Protein AF-A0A973B3J4-F1 (afdb_monomer_lite)

Radius of gyration: 16.7 Å; chains: 1; bounding box: 48×26×43 Å

Foldseek 3Di:
DDDPVVVLLVVLVVQLVVLLVVCLVVFDQAQDPDCLVVLLVCLCVVHAGPPPGDNVLSPLLNVQLVVCVPVPSRSSVSSSSSVSNVVSVVSSVVSVVCVVVVD

Structure (mmCIF, N/CA/C/O backbone):
data_AF-A0A973B3J4-F1
#
_entry.id   AF-A0A973B3J4-F1
#
loop_
_atom_site.group_PDB
_atom_site.id
_atom_site.type_symbol
_atom_site.label_atom_id
_atom_site.label_alt_id
_atom_site.label_comp_id
_atom_site.label_asym_id
_atom_site.label_entity_id
_atom_site.label_seq_id
_atom_site.pdbx_PDB_ins_code
_atom_site.Cartn_x
_atom_site.Cartn_y
_atom_site.Cartn_z
_atom_site.occupancy
_atom_site.B_iso_or_equiv
_atom_site.auth_seq_id
_atom_site.auth_comp_id
_atom_site.auth_asym_id
_atom_site.auth_atom_id
_atom_site.pdbx_PDB_model_num
ATOM 1 N N . MET A 1 1 ? -27.378 -7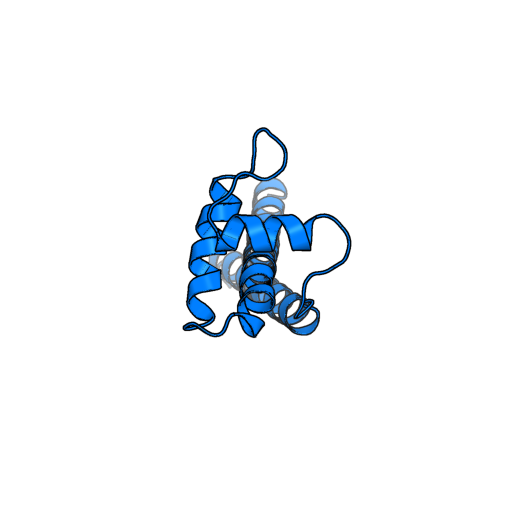.556 24.105 1.00 60.41 1 MET A N 1
ATOM 2 C CA . MET A 1 1 ? -26.509 -6.364 23.973 1.00 60.41 1 MET A CA 1
ATOM 3 C C . MET A 1 1 ? -25.329 -6.736 23.093 1.00 60.41 1 MET A C 1
ATOM 5 O O . MET A 1 1 ? -24.733 -7.781 23.329 1.00 60.41 1 MET A O 1
ATOM 9 N N . LEU A 1 2 ? -25.032 -5.964 22.045 1.00 72.88 2 LEU A N 1
ATOM 10 C CA . LEU A 1 2 ? -23.868 -6.240 21.201 1.00 72.88 2 LEU A CA 1
ATOM 11 C C . LEU A 1 2 ? -22.584 -5.999 22.007 1.00 72.88 2 LEU A C 1
ATOM 13 O O . LEU A 1 2 ? -22.451 -4.987 22.689 1.00 72.88 2 LEU A O 1
ATOM 17 N N . ASN A 1 3 ? -21.651 -6.948 21.949 1.00 92.19 3 ASN A N 1
ATOM 18 C CA . ASN A 1 3 ? -20.367 -6.841 22.635 1.00 92.19 3 ASN A CA 1
ATOM 19 C C . ASN A 1 3 ? -19.524 -5.749 21.958 1.00 92.19 3 ASN A C 1
ATOM 21 O O . ASN A 1 3 ? -19.181 -5.888 20.782 1.00 92.19 3 ASN A O 1
ATOM 25 N N . PHE A 1 4 ? -19.168 -4.695 22.701 1.00 93.25 4 PHE A N 1
ATOM 26 C CA . PHE A 1 4 ? -18.359 -3.588 22.187 1.00 93.25 4 PHE A CA 1
ATOM 27 C C . PHE A 1 4 ? -17.085 -4.074 21.489 1.00 93.25 4 PHE A C 1
ATOM 29 O O . PHE A 1 4 ? -16.768 -3.588 20.411 1.00 93.25 4 PHE A O 1
ATOM 36 N N . HIS A 1 5 ? -16.364 -5.043 22.063 1.00 93.31 5 HIS A N 1
ATOM 37 C CA . HIS A 1 5 ? -15.115 -5.536 21.474 1.00 93.31 5 HIS A CA 1
ATOM 38 C C . HIS A 1 5 ? -15.345 -6.136 20.088 1.00 93.31 5 HIS A C 1
ATOM 40 O O . HIS A 1 5 ? -14.530 -5.940 19.188 1.00 93.31 5 HIS A O 1
ATOM 46 N N . ARG A 1 6 ? -16.482 -6.818 19.891 1.00 95.50 6 ARG A N 1
ATOM 47 C CA . ARG A 1 6 ? -16.860 -7.341 18.574 1.00 95.50 6 ARG A CA 1
ATOM 48 C C . ARG A 1 6 ? -17.172 -6.210 17.602 1.00 95.50 6 ARG A C 1
ATOM 50 O O . ARG A 1 6 ? -16.659 -6.245 16.491 1.00 95.50 6 ARG A O 1
ATOM 57 N N . ILE A 1 7 ? -17.961 -5.215 18.016 1.00 95.81 7 ILE A N 1
ATOM 58 C CA . ILE A 1 7 ? -18.278 -4.059 17.163 1.00 95.81 7 ILE A CA 1
ATOM 59 C C . ILE A 1 7 ? -16.994 -3.321 16.778 1.00 95.81 7 ILE A C 1
ATOM 61 O O . ILE A 1 7 ? -16.751 -3.120 15.599 1.00 95.81 7 ILE A O 1
ATOM 65 N N . ASN A 1 8 ? -16.139 -2.984 17.744 1.00 96.62 8 ASN A N 1
ATOM 66 C CA . ASN A 1 8 ? -14.895 -2.261 17.493 1.00 96.62 8 ASN A CA 1
ATOM 67 C C . ASN A 1 8 ? -13.981 -2.987 16.492 1.00 96.62 8 ASN A C 1
ATOM 69 O O . ASN A 1 8 ? -13.447 -2.365 15.573 1.00 96.62 8 ASN A O 1
ATOM 73 N N . ASN A 1 9 ? -13.827 -4.305 16.646 1.00 96.75 9 ASN A N 1
ATOM 74 C CA . ASN A 1 9 ? -13.001 -5.097 15.740 1.00 96.75 9 ASN A CA 1
ATOM 75 C C . ASN A 1 9 ? -13.618 -5.180 14.339 1.00 96.75 9 ASN A C 1
ATOM 77 O O . ASN A 1 9 ? -12.905 -4.978 13.361 1.00 96.75 9 ASN A O 1
ATOM 81 N N . LEU A 1 10 ? -14.927 -5.435 14.232 1.00 97.75 10 LEU A N 1
ATOM 82 C CA . LEU A 1 10 ? -15.616 -5.500 12.940 1.00 97.75 10 LEU A CA 1
ATOM 83 C C . LEU A 1 10 ? -15.597 -4.153 12.214 1.00 97.75 10 LEU A C 1
ATOM 85 O O . LEU A 1 10 ? -15.311 -4.118 11.021 1.00 97.75 10 LEU A O 1
ATOM 89 N N . THR A 1 11 ? -15.840 -3.051 12.926 1.00 97.69 11 THR A N 1
ATOM 90 C CA . THR A 1 11 ? -15.763 -1.703 12.358 1.00 97.69 11 THR A CA 1
ATOM 91 C C . THR A 1 11 ? -14.357 -1.412 11.849 1.00 97.69 11 THR A C 1
ATOM 93 O O . THR A 1 11 ? -14.224 -0.980 10.712 1.00 97.69 11 THR A O 1
ATOM 96 N N . GLY A 1 12 ? -13.308 -1.715 12.621 1.00 98.25 12 GLY A N 1
ATOM 97 C CA . GLY A 1 12 ? -11.928 -1.523 12.164 1.00 98.25 12 GLY A CA 1
ATOM 98 C C . GLY A 1 12 ? -11.647 -2.254 10.850 1.00 98.25 12 GLY A C 1
ATOM 99 O O . GLY A 1 12 ? -11.198 -1.638 9.884 1.00 98.25 12 GLY A O 1
ATOM 100 N N . TRP A 1 13 ? -11.981 -3.545 10.776 1.00 98.50 13 TRP A N 1
ATOM 101 C CA . TRP A 1 13 ? -11.800 -4.338 9.554 1.00 98.50 13 TRP A CA 1
ATOM 102 C C . TRP A 1 13 ? -12.663 -3.858 8.380 1.00 98.50 13 TRP A C 1
ATOM 104 O O . TRP A 1 13 ? -12.237 -3.958 7.230 1.00 98.50 13 TRP A O 1
ATOM 114 N N . LEU A 1 14 ? -13.846 -3.300 8.643 1.00 98.62 14 LEU A N 1
ATOM 115 C CA . LEU A 1 14 ? -14.666 -2.672 7.610 1.00 98.62 14 LEU A CA 1
ATOM 116 C C . LEU A 1 14 ? -13.988 -1.414 7.049 1.00 98.62 14 LEU A C 1
ATOM 118 O O . LEU A 1 14 ? -13.902 -1.268 5.832 1.00 98.62 14 LEU A O 1
ATOM 122 N N . VAL A 1 15 ? -13.459 -0.535 7.910 1.00 98.44 15 VAL A N 1
ATOM 123 C CA . VAL A 1 15 ? -12.719 0.661 7.466 1.00 98.44 15 VAL A CA 1
ATOM 124 C C . VAL A 1 15 ? -11.455 0.260 6.696 1.00 98.44 15 VAL A C 1
ATOM 126 O O . VAL A 1 15 ? -11.177 0.835 5.644 1.00 98.44 15 VAL A O 1
ATOM 129 N N . PHE A 1 16 ? -10.735 -0.771 7.154 1.00 98.69 16 PHE A N 1
ATOM 130 C CA . PHE A 1 16 ? -9.615 -1.366 6.416 1.00 98.69 16 PHE A CA 1
ATOM 131 C C . PHE A 1 16 ? -10.018 -1.776 4.998 1.00 98.69 16 PHE A C 1
ATOM 133 O O . PHE A 1 16 ? -9.335 -1.419 4.043 1.00 98.69 16 PHE A O 1
ATOM 140 N N . LEU A 1 17 ? -11.127 -2.509 4.849 1.00 98.69 17 LEU A N 1
ATOM 141 C CA . LEU A 1 17 ? -11.582 -2.999 3.550 1.00 98.69 17 LEU A CA 1
ATOM 142 C C . LEU A 1 17 ? -11.965 -1.844 2.619 1.00 98.69 17 LEU A C 1
ATOM 144 O O . LEU A 1 17 ? -11.593 -1.860 1.448 1.00 98.69 17 LEU A O 1
ATOM 148 N N . ILE A 1 18 ? -12.642 -0.818 3.142 1.00 98.75 18 ILE A N 1
ATOM 149 C CA . ILE A 1 18 ? -12.974 0.394 2.380 1.00 98.75 18 ILE A CA 1
ATOM 150 C C . ILE A 1 18 ? -11.696 1.085 1.887 1.00 98.75 18 ILE A C 1
ATOM 152 O O . ILE A 1 18 ? -11.595 1.416 0.705 1.00 98.75 18 ILE A O 1
ATOM 156 N N . ALA A 1 19 ? -10.703 1.264 2.762 1.00 98.75 19 ALA A N 1
ATOM 157 C CA . ALA A 1 19 ? -9.423 1.865 2.399 1.00 98.75 19 ALA A CA 1
ATOM 158 C C . ALA A 1 19 ? -8.661 1.026 1.364 1.00 98.75 19 ALA A C 1
ATOM 160 O O . ALA A 1 19 ? -8.196 1.562 0.362 1.00 98.75 19 ALA A O 1
ATOM 161 N N . MET A 1 20 ? -8.585 -0.290 1.573 1.00 98.75 20 MET A N 1
ATOM 162 C CA . MET A 1 20 ? -7.919 -1.227 0.669 1.00 98.75 20 MET A CA 1
ATOM 163 C C . MET A 1 20 ? -8.527 -1.168 -0.734 1.00 98.75 20 MET A C 1
ATOM 165 O O . MET A 1 20 ? -7.792 -1.040 -1.710 1.00 98.75 20 MET A O 1
ATOM 169 N N . VAL A 1 21 ? -9.859 -1.213 -0.845 1.00 98.69 21 VAL A N 1
ATOM 170 C CA . VAL A 1 21 ? -10.559 -1.105 -2.134 1.00 98.69 21 VAL A CA 1
ATOM 171 C C . VAL A 1 21 ? -10.295 0.253 -2.776 1.00 98.69 21 VAL A C 1
ATOM 173 O O . VAL A 1 21 ? -9.893 0.301 -3.933 1.00 98.69 21 VAL A O 1
ATOM 176 N N . THR A 1 22 ? -10.454 1.345 -2.025 1.00 98.62 22 THR A N 1
ATOM 177 C CA . THR A 1 22 ? -10.254 2.708 -2.544 1.00 98.62 22 THR A CA 1
ATOM 178 C C . THR A 1 22 ? -8.842 2.884 -3.102 1.00 98.62 22 THR A C 1
ATOM 180 O O . THR A 1 22 ? -8.687 3.259 -4.259 1.00 98.62 22 THR A O 1
ATOM 183 N N . TYR A 1 23 ? -7.816 2.531 -2.325 1.00 98.44 23 TYR A N 1
ATOM 184 C CA . TYR A 1 23 ? -6.422 2.663 -2.743 1.00 98.44 23 TYR A CA 1
ATOM 185 C C . TYR A 1 23 ? -6.024 1.692 -3.853 1.00 98.44 23 TYR A C 1
ATOM 187 O O . TYR A 1 23 ? -5.204 2.053 -4.688 1.00 98.44 23 TYR A O 1
ATOM 195 N N . THR A 1 24 ? -6.621 0.497 -3.917 1.00 98.44 24 THR A N 1
ATOM 196 C CA . THR A 1 24 ? -6.407 -0.419 -5.049 1.00 98.44 24 THR A CA 1
ATOM 197 C C . THR A 1 24 ? -7.003 0.150 -6.338 1.00 98.44 24 THR A C 1
ATOM 199 O O . THR A 1 24 ? -6.386 0.041 -7.391 1.00 98.44 24 THR A O 1
ATOM 202 N N . LEU A 1 25 ? -8.185 0.776 -6.279 1.00 98.25 25 LEU A N 1
ATOM 203 C CA . LEU A 1 25 ? -8.829 1.381 -7.453 1.00 98.25 25 LEU A CA 1
ATOM 204 C C . LEU A 1 25 ? -8.076 2.607 -7.984 1.00 98.25 25 LEU A C 1
ATOM 206 O O . LEU A 1 25 ? -8.204 2.931 -9.162 1.00 98.25 25 LEU A O 1
ATOM 210 N N . THR A 1 26 ? -7.305 3.282 -7.131 1.00 97.12 26 THR A N 1
ATOM 211 C CA . THR A 1 26 ? -6.548 4.493 -7.480 1.00 97.12 26 THR A CA 1
ATOM 212 C C . THR A 1 26 ? -5.036 4.273 -7.512 1.00 97.12 26 THR A C 1
ATOM 214 O O . THR A 1 26 ? -4.287 5.249 -7.504 1.00 97.12 26 THR A O 1
ATOM 217 N N . VAL A 1 27 ? -4.563 3.025 -7.480 1.00 97.00 27 VAL A N 1
ATOM 218 C CA . VAL A 1 27 ? -3.124 2.738 -7.499 1.00 97.00 27 VAL A CA 1
ATOM 219 C C . VAL A 1 27 ? -2.538 3.116 -8.858 1.00 97.00 27 VAL A C 1
ATOM 221 O O . VAL A 1 27 ? -3.085 2.755 -9.899 1.00 97.00 27 VAL A O 1
ATOM 224 N N . GLU A 1 28 ? -1.410 3.826 -8.859 1.00 95.06 28 GLU A N 1
ATOM 225 C CA . GLU A 1 28 ? -0.660 4.089 -10.087 1.00 95.06 28 GLU A CA 1
ATOM 226 C C . GLU A 1 28 ? -0.032 2.765 -10.571 1.00 95.06 28 GLU A C 1
ATOM 228 O O . GLU A 1 28 ? 0.745 2.154 -9.830 1.00 95.06 28 GLU A O 1
ATOM 233 N N . PRO A 1 29 ? -0.358 2.261 -11.776 1.00 94.25 29 PRO A N 1
ATOM 234 C CA . PRO A 1 29 ? 0.177 0.985 -12.256 1.00 94.25 29 PRO A CA 1
ATOM 235 C C . PRO A 1 29 ? 1.661 1.054 -12.641 1.00 94.25 29 PRO A C 1
ATOM 237 O O . PRO A 1 29 ? 2.306 0.012 -12.786 1.00 94.25 29 PRO A O 1
ATOM 240 N N . THR A 1 30 ? 2.202 2.261 -12.815 1.00 95.00 30 THR A N 1
ATOM 241 C CA . THR A 1 30 ? 3.574 2.499 -13.272 1.00 95.00 30 THR A CA 1
ATOM 242 C C . THR A 1 30 ? 4.421 3.236 -12.227 1.00 95.00 30 THR A C 1
ATOM 244 O O . THR A 1 30 ? 4.065 3.321 -11.051 1.00 95.00 30 THR A O 1
ATOM 247 N N . ALA A 1 31 ? 5.601 3.717 -12.620 1.00 91.94 31 ALA A N 1
ATOM 248 C CA . ALA A 1 31 ? 6.395 4.585 -11.763 1.00 91.94 31 ALA A CA 1
ATOM 249 C C . ALA A 1 31 ? 5.761 5.985 -11.734 1.00 91.94 31 ALA A C 1
ATOM 251 O O . ALA A 1 31 ? 5.753 6.680 -12.750 1.00 91.94 31 ALA A O 1
ATOM 252 N N . SER A 1 32 ? 5.247 6.399 -10.575 1.00 87.69 32 SER A N 1
ATOM 253 C CA . SER A 1 32 ? 4.753 7.763 -10.393 1.00 87.69 32 SER A CA 1
ATOM 254 C C . SER A 1 32 ? 5.902 8.767 -10.308 1.00 87.69 32 SER A C 1
ATOM 256 O O . SER A 1 32 ? 7.073 8.413 -10.151 1.00 87.69 32 SER A O 1
ATOM 258 N N . PHE A 1 33 ? 5.543 10.045 -10.384 1.00 86.81 33 PHE A N 1
ATOM 259 C CA . PHE A 1 33 ? 6.484 11.147 -10.256 1.00 86.81 33 PHE A CA 1
ATOM 260 C C . PHE A 1 33 ? 7.249 11.107 -8.920 1.00 86.81 33 PHE A C 1
ATOM 262 O O . PHE A 1 33 ? 6.683 10.724 -7.894 1.00 86.81 33 PHE A O 1
ATOM 269 N N . TRP A 1 34 ? 8.499 11.584 -8.951 1.00 86.88 34 TRP A N 1
ATOM 270 C CA . TRP A 1 34 ? 9.396 11.737 -7.799 1.00 86.88 34 TRP A CA 1
ATOM 271 C C . TRP A 1 34 ? 10.051 10.422 -7.332 1.00 86.88 34 TRP A C 1
ATOM 273 O O . TRP A 1 34 ? 10.673 9.733 -8.143 1.00 86.88 34 TRP A O 1
ATOM 283 N N . ASP A 1 35 ? 9.930 10.074 -6.050 1.00 91.19 35 ASP A N 1
ATOM 284 C CA . ASP A 1 35 ? 10.722 9.015 -5.409 1.00 91.19 35 ASP A CA 1
ATOM 285 C C . ASP A 1 35 ? 10.284 7.595 -5.799 1.00 91.19 35 ASP A C 1
ATOM 287 O O . ASP A 1 35 ? 11.070 6.652 -5.721 1.00 91.19 35 ASP A O 1
ATOM 291 N N . CYS A 1 36 ? 9.038 7.395 -6.239 1.00 92.75 36 CYS A N 1
ATOM 292 C CA . CYS A 1 36 ? 8.499 6.049 -6.455 1.00 92.75 36 CYS A CA 1
ATOM 293 C C . CYS A 1 36 ? 9.310 5.246 -7.475 1.00 92.75 36 CYS A C 1
ATOM 295 O O . CYS A 1 36 ? 9.556 4.063 -7.256 1.00 92.75 36 CYS A O 1
ATOM 297 N N . GLY A 1 37 ? 9.787 5.880 -8.551 1.00 94.06 37 GLY A N 1
ATOM 298 C CA . GLY A 1 37 ? 10.662 5.225 -9.525 1.00 94.06 37 GLY A CA 1
ATOM 299 C C . GLY A 1 37 ? 11.975 4.725 -8.910 1.00 94.06 37 GLY A C 1
ATOM 300 O O . GLY A 1 37 ? 12.353 3.572 -9.138 1.00 94.06 37 GLY A O 1
ATOM 301 N N . GLU A 1 38 ? 12.634 5.557 -8.093 1.00 95.12 38 GLU A N 1
ATOM 302 C CA . GLU A 1 38 ? 13.854 5.184 -7.361 1.00 95.12 38 GLU A CA 1
ATOM 303 C C . GLU A 1 38 ? 13.565 4.016 -6.414 1.00 95.12 38 GLU A C 1
ATOM 305 O O . GLU A 1 38 ? 14.224 2.980 -6.484 1.00 95.12 38 GLU A O 1
ATOM 310 N N . PHE A 1 39 ? 12.523 4.125 -5.591 1.00 95.12 39 PHE A N 1
ATOM 311 C CA . PHE A 1 39 ? 12.182 3.103 -4.605 1.00 95.12 39 PHE A CA 1
ATOM 312 C C . PHE A 1 39 ? 11.735 1.778 -5.233 1.00 95.12 39 PHE A C 1
ATOM 314 O O . PHE A 1 39 ? 12.097 0.722 -4.714 1.00 95.12 39 PHE A O 1
ATOM 321 N N . ILE A 1 40 ? 11.007 1.793 -6.355 1.00 96.75 40 ILE A N 1
ATOM 322 C CA . ILE A 1 40 ? 10.643 0.578 -7.105 1.00 96.75 40 ILE A CA 1
ATOM 323 C C . ILE A 1 40 ? 11.906 -0.107 -7.636 1.00 96.75 40 ILE A C 1
ATOM 325 O O . ILE A 1 40 ? 12.072 -1.318 -7.463 1.00 96.75 40 ILE A O 1
ATOM 329 N N . ALA A 1 41 ? 12.817 0.653 -8.251 1.00 95.56 41 ALA A N 1
ATOM 330 C CA . ALA A 1 41 ? 14.067 0.114 -8.778 1.00 95.56 41 ALA A CA 1
ATOM 331 C C . ALA A 1 41 ? 14.964 -0.440 -7.658 1.00 95.56 41 ALA A C 1
ATOM 333 O O . ALA A 1 41 ? 15.469 -1.564 -7.769 1.00 95.56 41 ALA A O 1
ATOM 334 N N . CYS A 1 42 ? 15.107 0.306 -6.559 1.00 96.56 42 CYS A N 1
ATOM 335 C CA . CYS A 1 42 ? 15.871 -0.104 -5.388 1.00 96.56 42 CYS A CA 1
ATOM 336 C C . CYS A 1 42 ? 15.260 -1.333 -4.711 1.00 96.56 42 CYS A C 1
ATOM 338 O O . CYS A 1 42 ? 15.998 -2.258 -4.385 1.00 96.56 42 CYS A O 1
ATOM 340 N N . ALA A 1 43 ? 13.936 -1.410 -4.554 1.00 96.75 43 ALA A N 1
ATOM 341 C CA . ALA A 1 43 ? 13.269 -2.582 -3.988 1.00 96.75 43 ALA A CA 1
ATOM 342 C C . ALA A 1 43 ? 13.439 -3.815 -4.888 1.00 96.75 43 ALA A C 1
ATOM 344 O O . ALA A 1 43 ? 13.759 -4.900 -4.403 1.00 96.75 43 ALA A O 1
ATOM 345 N N . TYR A 1 44 ? 13.294 -3.659 -6.209 1.00 96.94 44 TYR A N 1
ATOM 346 C CA . TYR A 1 44 ? 13.451 -4.764 -7.155 1.00 96.94 44 TYR A CA 1
ATOM 347 C C . TYR A 1 44 ? 14.884 -5.311 -7.187 1.00 96.94 44 TYR A C 1
ATOM 349 O O . TYR A 1 44 ? 15.078 -6.525 -7.227 1.00 96.94 44 TYR A O 1
ATOM 357 N N . LYS A 1 45 ? 15.897 -4.440 -7.149 1.00 96.12 45 LYS A N 1
ATOM 358 C CA . LYS A 1 45 ? 17.314 -4.840 -7.202 1.00 96.12 45 LYS A CA 1
ATOM 359 C C . LYS A 1 45 ? 17.977 -5.002 -5.832 1.00 96.12 45 LYS A C 1
ATOM 361 O O . LYS A 1 45 ? 19.148 -5.365 -5.793 1.00 96.12 45 LYS A O 1
ATOM 366 N N . LEU A 1 46 ? 17.255 -4.748 -4.739 1.00 95.81 46 LEU A N 1
ATOM 367 C CA . LEU A 1 46 ? 17.796 -4.665 -3.377 1.00 95.81 46 LEU A CA 1
ATOM 368 C C . LEU A 1 46 ? 18.986 -3.694 -3.274 1.00 95.81 46 LEU A C 1
ATOM 370 O O . LEU A 1 46 ? 20.035 -4.014 -2.719 1.00 95.81 46 LEU A O 1
ATOM 374 N N . GLN A 1 47 ? 18.816 -2.500 -3.838 1.00 94.38 47 GLN A N 1
ATOM 375 C CA . GLN A 1 47 ? 19.771 -1.397 -3.731 1.00 94.38 47 GLN A CA 1
ATOM 376 C C . GLN A 1 47 ? 19.366 -0.440 -2.612 1.00 94.38 47 GLN A C 1
ATOM 378 O O . GLN A 1 47 ? 18.236 -0.465 -2.130 1.00 94.38 47 GLN A O 1
ATOM 383 N N . VAL A 1 48 ? 20.296 0.416 -2.207 1.00 91.50 48 VAL A N 1
ATOM 384 C CA . VAL A 1 48 ? 20.062 1.436 -1.186 1.00 91.50 48 VAL A CA 1
ATOM 385 C C . VAL A 1 48 ? 19.622 2.721 -1.901 1.00 91.50 48 VAL A C 1
ATOM 387 O O . VAL A 1 48 ? 20.396 3.203 -2.730 1.00 91.50 48 VAL A O 1
ATOM 390 N N . PRO A 1 49 ? 18.410 3.255 -1.639 1.00 89.94 49 PRO A N 1
ATOM 391 C CA . PRO A 1 49 ? 18.033 4.596 -2.084 1.00 89.94 49 PRO A CA 1
ATOM 392 C C . PRO A 1 49 ? 18.858 5.630 -1.304 1.00 89.94 49 PRO A C 1
ATOM 394 O O . PRO A 1 49 ? 19.737 5.261 -0.521 1.00 89.94 49 PRO A O 1
ATOM 397 N N . HIS A 1 50 ? 18.583 6.921 -1.469 1.00 87.50 50 HIS A N 1
ATOM 398 C CA . HIS A 1 50 ? 19.268 7.980 -0.716 1.00 87.50 50 HIS A CA 1
ATOM 399 C C . HIS A 1 50 ? 19.509 7.636 0.790 1.00 87.50 50 HIS A C 1
ATOM 401 O O . HIS A 1 50 ? 18.581 7.205 1.492 1.00 87.50 50 HIS A O 1
ATOM 407 N N . PRO A 1 51 ? 20.755 7.782 1.309 1.00 85.81 51 PRO A N 1
ATOM 408 C CA . PRO A 1 51 ? 21.123 7.405 2.681 1.00 85.81 51 PRO A CA 1
ATOM 409 C C . PRO A 1 51 ? 20.224 8.046 3.754 1.00 85.81 51 PRO A C 1
ATOM 411 O O . PRO A 1 51 ? 19.848 9.207 3.593 1.00 85.81 51 PRO A O 1
ATOM 414 N N . PRO A 1 52 ? 19.895 7.346 4.864 1.00 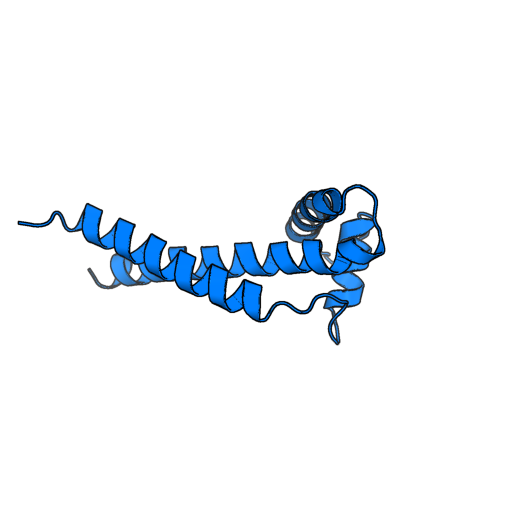82.44 52 PRO A N 1
ATOM 415 C CA . PRO A 1 52 ? 20.384 6.035 5.331 1.00 82.44 52 PRO A CA 1
ATOM 416 C C . PRO A 1 52 ? 19.696 4.814 4.682 1.00 82.44 52 PRO A C 1
ATOM 418 O O . PRO A 1 52 ? 19.889 3.684 5.132 1.00 82.44 52 PRO A O 1
ATOM 421 N N . GLY A 1 53 ? 18.899 5.025 3.630 1.00 85.88 53 GLY A N 1
ATOM 422 C CA . GLY A 1 53 ? 18.104 3.992 2.973 1.00 85.88 53 GLY A CA 1
ATOM 423 C C . GLY A 1 53 ? 16.766 3.711 3.669 1.00 85.88 53 GLY A C 1
ATOM 424 O O . GLY A 1 53 ? 16.377 4.389 4.619 1.00 85.88 53 GLY A O 1
ATOM 425 N N . ALA A 1 54 ? 16.055 2.683 3.196 1.00 92.75 54 ALA A N 1
ATOM 426 C CA . ALA A 1 54 ? 14.763 2.248 3.741 1.00 92.75 54 ALA A CA 1
ATOM 427 C C . ALA A 1 54 ? 14.654 0.706 3.780 1.00 92.75 54 ALA A C 1
ATOM 429 O O . ALA A 1 54 ? 13.815 0.122 3.094 1.00 92.75 54 ALA A O 1
ATOM 430 N N . PRO A 1 55 ? 15.511 0.005 4.550 1.00 93.50 55 PRO A N 1
ATOM 431 C CA . PRO A 1 55 ? 15.717 -1.441 4.414 1.00 93.50 55 PRO A CA 1
ATOM 432 C C . PRO A 1 55 ? 14.433 -2.267 4.562 1.00 93.50 55 PRO A C 1
ATOM 434 O O . PRO A 1 55 ? 14.189 -3.158 3.753 1.00 93.50 55 PRO A O 1
ATOM 437 N N . LEU A 1 56 ? 13.574 -1.949 5.537 1.00 95.06 56 LEU A N 1
ATOM 438 C CA . LEU A 1 56 ? 12.309 -2.666 5.722 1.00 95.06 56 LEU A CA 1
ATOM 439 C C . LEU A 1 56 ? 11.369 -2.490 4.518 1.00 95.06 56 LEU A C 1
ATOM 441 O O . LEU A 1 56 ? 10.830 -3.473 4.016 1.00 95.06 56 LEU A O 1
ATOM 445 N N . PHE A 1 57 ? 11.215 -1.257 4.025 1.00 94.88 57 PHE A N 1
ATOM 446 C CA . PHE A 1 57 ? 10.401 -0.963 2.844 1.00 94.88 57 PHE A CA 1
ATOM 447 C C . PHE A 1 57 ? 10.900 -1.747 1.628 1.00 94.88 57 PHE A C 1
ATOM 449 O O . PHE A 1 57 ? 10.112 -2.363 0.918 1.00 94.88 57 PHE A O 1
ATOM 456 N N . LEU A 1 58 ? 12.216 -1.764 1.410 1.00 96.75 58 LEU A N 1
ATOM 457 C CA . LEU A 1 58 ? 12.834 -2.409 0.252 1.00 96.75 58 LEU A CA 1
ATOM 458 C C . LEU A 1 58 ? 12.687 -3.931 0.302 1.00 96.75 58 LEU A C 1
ATOM 460 O O . LEU A 1 58 ? 12.419 -4.543 -0.726 1.00 96.75 58 LEU A O 1
ATOM 464 N N . LEU A 1 59 ? 12.813 -4.543 1.484 1.00 97.50 59 LEU A N 1
ATOM 465 C CA . LEU A 1 59 ? 12.624 -5.985 1.657 1.00 97.50 59 LEU A CA 1
ATOM 466 C C . LEU A 1 59 ? 11.166 -6.402 1.420 1.00 97.50 59 LEU A C 1
ATOM 468 O O . LEU A 1 59 ? 10.920 -7.364 0.693 1.00 97.50 59 LEU A O 1
ATOM 472 N N . ILE A 1 60 ? 10.195 -5.661 1.962 1.00 98.12 60 ILE A N 1
ATOM 473 C CA . ILE A 1 60 ? 8.770 -5.937 1.714 1.00 98.12 60 ILE A CA 1
ATOM 474 C C . ILE A 1 60 ? 8.435 -5.663 0.240 1.00 98.12 60 ILE A C 1
ATOM 476 O O . ILE A 1 60 ? 7.788 -6.481 -0.412 1.00 98.12 60 ILE A O 1
ATOM 480 N N . GLY A 1 61 ? 8.938 -4.567 -0.329 1.00 97.56 61 GLY A N 1
ATOM 481 C CA . GLY A 1 61 ? 8.788 -4.246 -1.748 1.00 97.56 61 GLY A CA 1
ATOM 482 C C . GLY A 1 61 ? 9.376 -5.333 -2.648 1.00 97.56 61 GLY A C 1
ATOM 483 O O . GLY A 1 61 ? 8.748 -5.726 -3.630 1.00 97.56 61 GLY A O 1
ATOM 484 N N . ARG A 1 62 ? 10.525 -5.913 -2.273 1.00 97.75 62 ARG A N 1
ATOM 485 C CA . ARG A 1 62 ? 11.107 -7.064 -2.970 1.00 97.75 62 ARG A CA 1
ATOM 486 C C . ARG A 1 62 ? 10.173 -8.266 -2.933 1.00 97.75 62 ARG A C 1
ATOM 488 O O . ARG A 1 62 ? 9.967 -8.866 -3.984 1.00 97.75 62 ARG A O 1
ATOM 495 N N . MET A 1 63 ? 9.578 -8.590 -1.783 1.00 98.25 63 MET A N 1
ATOM 496 C CA . MET A 1 63 ? 8.597 -9.680 -1.677 1.00 98.25 63 MET A CA 1
ATOM 497 C C . MET A 1 63 ? 7.392 -9.451 -2.596 1.00 98.25 63 MET A C 1
ATOM 499 O O . MET A 1 63 ? 7.002 -10.361 -3.320 1.00 98.25 63 MET A O 1
ATOM 503 N N . PHE A 1 64 ? 6.849 -8.232 -2.630 1.00 98.19 64 PHE A N 1
ATOM 504 C CA . PHE A 1 64 ? 5.752 -7.890 -3.536 1.00 98.19 64 PHE A CA 1
ATOM 505 C C . PHE A 1 64 ? 6.173 -7.971 -5.005 1.00 98.19 64 PHE A C 1
ATOM 507 O O . PHE A 1 64 ? 5.426 -8.502 -5.819 1.00 98.19 64 PHE A O 1
ATOM 514 N N . SER A 1 65 ? 7.392 -7.551 -5.356 1.00 97.94 65 SER A N 1
ATOM 515 C CA . SER A 1 65 ? 7.888 -7.666 -6.733 1.00 97.94 65 SER A CA 1
ATOM 516 C C . SER A 1 65 ? 7.932 -9.113 -7.248 1.00 97.94 65 SER A C 1
ATOM 518 O O . SER A 1 65 ? 7.809 -9.330 -8.451 1.00 97.94 65 SER A O 1
ATOM 520 N N . LEU A 1 66 ? 8.045 -10.117 -6.364 1.00 98.06 66 LEU A N 1
ATOM 521 C CA . LEU A 1 66 ? 7.991 -11.535 -6.749 1.00 98.06 66 LEU A CA 1
ATOM 522 C C . LEU A 1 66 ? 6.600 -11.955 -7.253 1.00 98.06 66 LEU A C 1
ATOM 524 O O . LEU A 1 66 ? 6.500 -12.882 -8.055 1.00 98.06 66 LEU A O 1
ATOM 528 N N . LEU A 1 67 ? 5.538 -11.242 -6.859 1.00 98.06 67 LEU A N 1
ATOM 529 C CA . LEU A 1 67 ? 4.173 -11.456 -7.358 1.00 98.06 67 LEU A CA 1
ATOM 530 C C . LEU A 1 67 ? 4.015 -11.059 -8.834 1.00 98.06 67 LEU A C 1
ATOM 532 O O . LEU A 1 67 ? 3.024 -11.414 -9.468 1.00 98.06 67 LEU A O 1
ATOM 536 N N . ALA A 1 68 ? 5.015 -10.386 -9.415 1.00 97.25 68 ALA A N 1
ATOM 537 C CA . ALA A 1 68 ? 5.094 -10.160 -10.852 1.00 97.25 68 ALA A CA 1
ATOM 538 C C . ALA A 1 68 ? 5.394 -11.445 -11.652 1.00 97.25 68 ALA A C 1
ATOM 540 O O . ALA A 1 68 ? 5.285 -11.430 -12.874 1.00 97.25 68 ALA A O 1
ATOM 541 N N . LEU A 1 69 ? 5.763 -12.553 -10.988 1.00 97.12 69 LEU A N 1
ATOM 542 C CA . LEU A 1 69 ? 5.999 -13.874 -11.597 1.00 97.12 69 LEU A CA 1
ATOM 543 C C . LEU A 1 69 ? 6.983 -13.848 -12.785 1.00 97.12 69 LEU A C 1
ATOM 545 O O . LEU A 1 69 ? 6.838 -14.595 -13.749 1.00 97.12 69 LEU A O 1
ATOM 549 N N . GLY A 1 70 ? 7.993 -12.977 -12.711 1.00 94.62 70 GLY A N 1
ATOM 550 C CA . GLY A 1 70 ? 9.017 -12.804 -13.747 1.00 94.62 70 GLY A CA 1
ATOM 551 C C . GLY A 1 70 ? 8.690 -11.758 -14.820 1.00 94.62 70 GLY A C 1
ATOM 552 O O . GLY A 1 70 ? 9.581 -11.395 -15.586 1.00 94.62 70 GLY A O 1
ATOM 553 N N . ASP A 1 71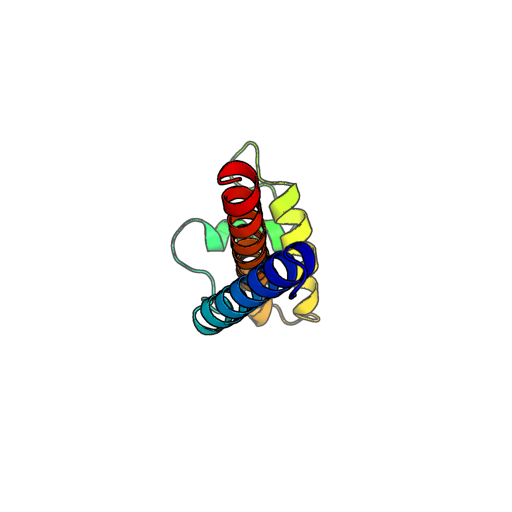 ? 7.469 -11.217 -14.858 1.00 97.00 71 ASP A N 1
ATOM 554 C CA . ASP A 1 71 ? 7.095 -10.132 -15.771 1.00 97.00 71 ASP A CA 1
ATOM 555 C C . ASP A 1 71 ? 7.535 -8.771 -15.211 1.00 97.00 71 ASP A C 1
ATOM 557 O O . ASP A 1 71 ? 6.878 -8.170 -14.357 1.00 97.00 71 ASP A O 1
ATOM 561 N N . VAL A 1 72 ? 8.659 -8.259 -15.716 1.00 95.75 72 VAL A N 1
ATOM 562 C CA . VAL A 1 72 ? 9.248 -6.989 -15.261 1.00 95.75 72 VAL A CA 1
ATOM 563 C C . VAL A 1 72 ? 8.289 -5.804 -15.437 1.00 95.75 72 VAL A C 1
ATOM 565 O O . VAL A 1 72 ? 8.326 -4.876 -14.631 1.00 95.75 72 VAL A O 1
ATOM 568 N N . SER A 1 73 ? 7.383 -5.843 -16.422 1.00 96.12 73 SER A N 1
ATOM 569 C CA . SER A 1 73 ? 6.422 -4.755 -16.659 1.00 96.12 73 SER A CA 1
ATOM 570 C C . SER A 1 73 ? 5.407 -4.587 -15.519 1.00 96.12 73 SER A C 1
ATOM 572 O O . SER A 1 73 ? 4.862 -3.501 -15.332 1.00 96.12 73 SER A O 1
ATOM 574 N N . ARG A 1 74 ? 5.197 -5.632 -14.706 1.00 97.19 74 ARG A N 1
ATOM 575 C CA . ARG A 1 74 ? 4.257 -5.639 -13.572 1.00 97.19 74 ARG A CA 1
ATOM 576 C C . ARG A 1 74 ? 4.904 -5.324 -12.229 1.00 97.19 74 ARG A C 1
ATOM 578 O O . ARG A 1 74 ? 4.199 -5.212 -11.229 1.00 97.19 74 ARG A O 1
ATOM 585 N N . VAL A 1 75 ? 6.230 -5.195 -12.176 1.00 97.75 75 VAL A N 1
ATOM 586 C CA . VAL A 1 75 ? 6.955 -4.950 -10.920 1.00 97.75 75 VAL A CA 1
ATOM 587 C C . VAL A 1 75 ? 6.500 -3.648 -10.267 1.00 97.75 75 VAL A C 1
ATOM 589 O O . VAL A 1 75 ? 6.248 -3.645 -9.066 1.00 97.75 75 VAL A O 1
ATOM 592 N N . ALA A 1 76 ? 6.343 -2.573 -11.046 1.00 97.38 76 ALA A N 1
ATOM 593 C CA . ALA A 1 76 ? 5.898 -1.278 -10.531 1.00 97.38 76 ALA A CA 1
ATOM 594 C C . ALA A 1 76 ? 4.528 -1.380 -9.845 1.00 97.38 76 ALA A C 1
ATOM 596 O O . ALA A 1 76 ? 4.402 -1.018 -8.678 1.00 97.38 76 ALA A O 1
ATOM 597 N N . PHE A 1 77 ? 3.547 -1.980 -10.525 1.00 97.88 77 PHE A N 1
ATOM 598 C CA . PHE A 1 77 ? 2.220 -2.230 -9.967 1.00 97.88 77 PHE A CA 1
ATOM 599 C C . PHE A 1 77 ? 2.285 -2.993 -8.639 1.00 97.88 77 PHE A C 1
ATOM 601 O O . PHE A 1 77 ? 1.694 -2.567 -7.650 1.00 97.88 77 PHE A O 1
ATOM 608 N N . TRP A 1 78 ? 3.025 -4.103 -8.583 1.00 98.19 78 TRP A N 1
ATOM 609 C CA . TRP A 1 78 ? 3.087 -4.909 -7.365 1.00 98.19 78 TRP A CA 1
ATOM 610 C C . TRP A 1 78 ? 3.815 -4.209 -6.219 1.00 98.19 78 TRP A C 1
ATOM 612 O O . TRP A 1 78 ? 3.373 -4.304 -5.076 1.00 98.19 78 TRP A O 1
ATOM 622 N N . VAL A 1 79 ? 4.889 -3.469 -6.499 1.00 97.75 79 VAL A N 1
ATOM 623 C CA . VAL A 1 79 ? 5.549 -2.657 -5.469 1.00 97.75 79 VAL A CA 1
ATOM 624 C C . VAL A 1 79 ? 4.620 -1.537 -4.988 1.00 97.75 79 VAL A C 1
ATOM 626 O O . VAL A 1 79 ? 4.544 -1.309 -3.787 1.00 97.75 79 VAL A O 1
ATOM 629 N N . ASN A 1 80 ? 3.827 -0.908 -5.857 1.00 97.62 80 ASN A N 1
ATOM 630 C CA . ASN A 1 80 ? 2.827 0.078 -5.429 1.00 97.62 80 ASN A CA 1
ATOM 631 C C . ASN A 1 80 ? 1.683 -0.565 -4.622 1.00 97.62 80 ASN A C 1
ATOM 633 O O . ASN A 1 80 ? 1.201 0.021 -3.651 1.00 97.62 80 ASN A 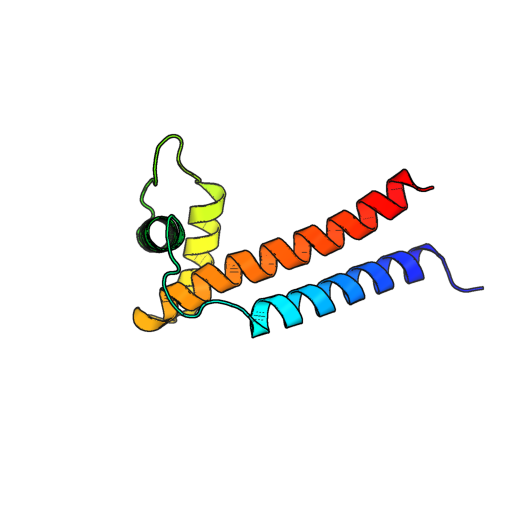O 1
ATOM 637 N N . MET A 1 81 ? 1.294 -1.806 -4.934 1.00 98.19 81 MET A N 1
ATOM 638 C CA . MET A 1 81 ? 0.328 -2.568 -4.132 1.00 98.19 81 MET A CA 1
ATOM 639 C C . MET A 1 81 ? 0.816 -2.834 -2.701 1.00 98.19 81 MET A C 1
ATOM 641 O O . MET A 1 81 ? -0.006 -2.954 -1.792 1.00 98.19 81 MET A O 1
ATOM 645 N N . MET A 1 82 ? 2.130 -2.870 -2.462 1.00 97.75 82 MET A N 1
ATOM 646 C CA . MET A 1 82 ? 2.675 -2.895 -1.102 1.00 97.75 82 MET A CA 1
ATOM 647 C C . MET A 1 82 ? 2.267 -1.639 -0.328 1.00 97.75 82 MET A C 1
ATOM 649 O O . MET A 1 82 ? 1.725 -1.746 0.772 1.00 97.75 82 MET A O 1
ATOM 653 N N . SER A 1 83 ? 2.429 -0.459 -0.935 1.00 96.69 83 SER A N 1
ATOM 654 C CA . SER A 1 83 ? 2.001 0.811 -0.343 1.00 96.69 83 SER A CA 1
ATOM 655 C C . SER A 1 83 ? 0.490 0.853 -0.100 1.00 96.69 83 SER A C 1
ATOM 657 O O . SER A 1 83 ? 0.064 1.346 0.945 1.00 96.69 83 SER A O 1
ATOM 659 N N . VAL A 1 84 ? -0.320 0.284 -1.000 1.00 98.25 84 VAL A N 1
ATOM 660 C CA . VAL A 1 84 ? -1.780 0.153 -0.832 1.00 98.25 84 VAL A CA 1
ATOM 661 C C . VAL A 1 84 ? -2.120 -0.646 0.432 1.00 98.25 84 VAL A C 1
ATOM 663 O O . VAL A 1 84 ? -2.853 -0.154 1.294 1.00 98.25 84 VAL A O 1
ATOM 666 N N . VAL A 1 85 ? -1.543 -1.845 0.584 1.00 98.44 85 VAL A N 1
ATOM 667 C CA . VAL A 1 85 ? -1.781 -2.720 1.745 1.00 98.44 85 VAL A CA 1
ATOM 668 C C . VAL A 1 85 ? -1.315 -2.054 3.042 1.00 98.44 85 VAL A C 1
ATOM 670 O O . VAL A 1 85 ? -2.061 -2.017 4.023 1.00 98.44 85 VAL A O 1
ATOM 673 N N . SER A 1 86 ? -0.106 -1.486 3.057 1.00 98.12 86 SER A N 1
ATOM 674 C CA . SER A 1 86 ? 0.444 -0.795 4.230 1.00 98.12 86 SER A CA 1
ATOM 675 C C . SER A 1 86 ? -0.388 0.426 4.639 1.00 98.12 86 SER A C 1
ATOM 677 O O . SER A 1 86 ? -0.603 0.658 5.832 1.00 98.12 86 SER A O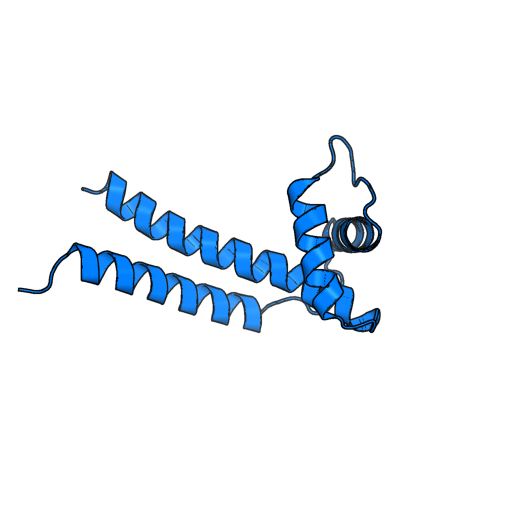 1
ATOM 679 N N . SER A 1 87 ? -0.916 1.179 3.672 1.00 98.06 87 SER A N 1
ATOM 680 C CA . SER A 1 87 ? -1.773 2.343 3.932 1.00 98.06 87 SER A CA 1
ATOM 681 C C . SER A 1 87 ? -3.136 1.931 4.493 1.00 98.06 87 SER A C 1
ATOM 683 O O . SER A 1 87 ? -3.618 2.535 5.452 1.00 98.06 87 SER A O 1
ATOM 685 N N . ALA A 1 88 ? -3.737 0.860 3.967 1.00 98.69 88 ALA A N 1
ATOM 686 C CA . ALA A 1 88 ? -4.984 0.320 4.504 1.00 98.69 88 ALA A CA 1
ATOM 687 C C . ALA A 1 88 ? -4.809 -0.192 5.947 1.00 98.69 88 ALA A C 1
ATOM 689 O O . ALA A 1 88 ? -5.630 0.114 6.815 1.00 98.69 88 ALA A O 1
ATOM 690 N N . LEU A 1 89 ? -3.710 -0.903 6.240 1.00 98.50 89 LEU A N 1
ATOM 691 C CA . LEU A 1 89 ? -3.374 -1.335 7.605 1.00 98.50 89 LEU A CA 1
ATOM 692 C C . LEU A 1 89 ? -3.162 -0.143 8.547 1.00 98.50 89 LEU A C 1
ATOM 694 O O . LEU A 1 89 ? -3.618 -0.177 9.686 1.00 98.50 89 LEU A O 1
ATOM 698 N N . THR A 1 90 ? -2.529 0.934 8.077 1.00 98.56 90 THR A N 1
ATOM 699 C CA . THR A 1 90 ? -2.383 2.168 8.868 1.00 98.56 90 THR A CA 1
ATOM 700 C C . THR A 1 90 ? -3.744 2.720 9.293 1.00 98.56 90 THR A C 1
ATOM 702 O O . THR A 1 90 ? -3.921 3.079 10.454 1.00 98.56 90 THR A O 1
ATOM 705 N N . ILE A 1 91 ? -4.734 2.724 8.396 1.00 98.62 91 ILE A N 1
ATOM 706 C CA . ILE A 1 91 ? -6.096 3.185 8.702 1.00 98.62 91 ILE A CA 1
ATOM 707 C C . ILE A 1 91 ? -6.795 2.268 9.721 1.00 98.62 91 ILE A C 1
ATOM 709 O O . ILE A 1 91 ? -7.457 2.766 10.633 1.00 98.62 91 ILE A O 1
ATOM 713 N N . LEU A 1 92 ? -6.611 0.946 9.624 1.00 98.62 92 LEU A N 1
ATOM 714 C CA . LEU A 1 92 ? -7.102 -0.016 10.622 1.00 98.62 92 LEU A CA 1
ATOM 715 C C . LEU A 1 92 ? -6.566 0.300 12.024 1.00 98.62 92 LEU A C 1
ATOM 717 O O . LEU A 1 92 ? -7.330 0.406 12.987 1.00 98.62 92 LEU A O 1
ATOM 721 N N . PHE A 1 93 ? -5.246 0.469 12.132 1.00 98.38 93 PHE A N 1
ATOM 722 C CA . PHE A 1 93 ? -4.591 0.778 13.400 1.00 98.38 93 PHE A CA 1
ATOM 723 C C . PHE A 1 93 ? -4.951 2.172 13.907 1.00 98.38 93 PHE A C 1
ATOM 725 O O . PHE A 1 93 ? -5.107 2.347 15.115 1.00 98.38 93 PHE A O 1
ATOM 732 N N . LEU A 1 94 ? -5.145 3.146 13.016 1.00 98.31 94 LEU A N 1
ATOM 733 C CA . LEU A 1 94 ? -5.614 4.480 13.376 1.00 98.31 94 LEU A CA 1
ATOM 734 C C . LEU A 1 94 ? -7.007 4.422 14.010 1.00 98.31 94 LEU A C 1
ATOM 736 O O . LEU A 1 94 ? -7.198 4.994 15.080 1.00 98.31 94 LEU A O 1
ATOM 740 N N . HIS A 1 95 ? -7.951 3.681 13.416 1.00 98.06 95 HIS A N 1
ATOM 741 C CA . HIS A 1 95 ? -9.278 3.462 14.006 1.00 98.06 95 HIS A CA 1
ATOM 742 C C . HIS A 1 95 ? -9.168 2.886 15.424 1.00 98.06 95 HIS A C 1
ATOM 744 O O . HIS A 1 95 ? -9.731 3.444 16.366 1.00 98.06 95 HIS A O 1
ATOM 750 N N . TRP A 1 96 ? -8.393 1.813 15.614 1.00 97.94 96 TRP A N 1
ATOM 751 C CA . TRP A 1 96 ? -8.219 1.226 16.947 1.00 97.94 96 TRP A CA 1
ATOM 752 C C . TRP A 1 96 ? -7.494 2.146 17.928 1.00 97.94 96 TRP A C 1
ATOM 754 O O . TRP A 1 96 ? -7.833 2.135 19.108 1.00 97.94 96 TRP A O 1
ATOM 764 N N . THR A 1 97 ? -6.552 2.966 17.461 1.00 98.25 97 THR A N 1
ATOM 765 C CA . THR A 1 97 ? -5.847 3.954 18.290 1.00 98.25 97 THR A CA 1
ATOM 766 C C . THR A 1 97 ? -6.802 5.049 18.763 1.00 98.25 97 THR A C 1
ATOM 768 O O . THR A 1 97 ? -6.824 5.365 19.949 1.00 98.25 97 THR A O 1
ATOM 771 N N . ILE A 1 98 ? -7.650 5.576 17.872 1.00 97.81 98 ILE A N 1
ATOM 772 C CA . ILE A 1 98 ? -8.680 6.566 18.223 1.00 97.81 98 ILE A CA 1
ATOM 773 C C . ILE A 1 98 ? -9.645 5.982 19.257 1.00 97.81 98 ILE A C 1
ATOM 775 O O . ILE A 1 98 ? -9.923 6.622 20.266 1.00 97.81 98 ILE A O 1
ATOM 779 N N . VAL A 1 99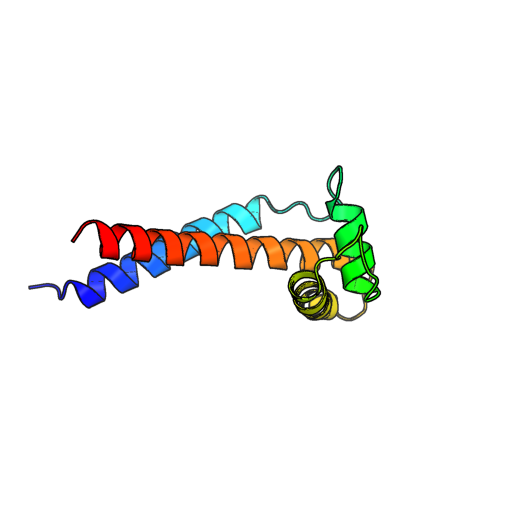 ? -10.126 4.754 19.042 1.00 97.00 99 VAL A N 1
ATOM 780 C CA . VAL A 1 99 ? -11.039 4.093 19.986 1.00 97.00 99 VAL A CA 1
ATOM 781 C C . VAL A 1 99 ? -10.359 3.782 21.322 1.00 97.00 99 VAL A C 1
ATOM 783 O O . VAL A 1 99 ? -11.016 3.844 22.356 1.00 97.00 99 VAL A O 1
ATOM 786 N N . LEU A 1 100 ? -9.066 3.444 21.324 1.00 96.00 100 LEU A N 1
ATOM 787 C CA . LEU A 1 100 ? -8.300 3.190 22.545 1.00 96.00 100 LEU A CA 1
ATOM 788 C C . LEU A 1 100 ? -8.136 4.458 23.391 1.00 96.00 100 LEU A C 1
ATOM 790 O O . LEU A 1 100 ? -8.271 4.373 24.605 1.00 96.00 100 LEU A O 1
ATOM 794 N N . ILE A 1 101 ? -7.844 5.599 22.758 1.00 96.69 101 ILE A N 1
ATOM 795 C CA . ILE A 1 101 ? -7.590 6.879 23.443 1.00 96.69 101 ILE A CA 1
ATOM 796 C C . ILE A 1 101 ? -8.895 7.596 23.819 1.00 96.69 101 ILE A C 1
ATOM 798 O O . ILE A 1 101 ? -8.949 8.277 24.834 1.00 96.69 101 ILE A O 1
ATOM 802 N N . GLY A 1 102 ? -9.944 7.474 23.002 1.00 89.75 102 GLY A N 1
ATOM 803 C CA . GLY A 1 102 ? -11.248 8.110 23.235 1.00 89.75 102 GLY A CA 1
ATOM 804 C C . GLY A 1 102 ? -12.146 7.386 24.244 1.00 89.75 102 GLY A C 1
ATOM 805 O O . GLY A 1 102 ? -13.317 7.741 24.374 1.00 89.75 102 GLY A O 1
ATOM 806 N N . ARG A 1 103 ? -11.627 6.347 24.900 1.00 63.94 103 ARG A N 1
ATOM 807 C CA . ARG A 1 103 ? -12.257 5.623 26.007 1.00 63.94 103 ARG A CA 1
ATOM 808 C C . ARG A 1 103 ? -11.720 6.128 27.334 1.00 63.94 103 ARG A C 1
ATOM 810 O O . ARG A 1 103 ? -12.547 6.210 28.266 1.00 63.94 103 ARG A O 1
#

Sequence (103 aa):
MLNFHRINNLTGWLVFLIAMVTYTLTVEPTASFWDCGEFIACAYKLQVPHPPGAPLFLLIGRMFSLLALGDVSRVAFWVNMMSVVSSALTILFLHWTIVLIGR

Secondary structure (DSSP, 8-state):
---HHHHHHHHHHHHHHHHHHHHHHT--SS--TTHHHHHHHHHHHT---STT--HHHHHHHHHHHGGGTT-GGGHHHHHHHHHHHHHHHHHHHHHHHHHHH--

pLDDT: mean 95.05, std 6.15, range [60.41, 98.75]